Protein 3HA9 (pdb70)

Foldseek 3Di:
DVVVVVVVVCVVVVVVLFDWFQFLVGDIGGLVPFQAQKEKEWQAALPDPCVLVVQQLQQVVVVVDVRYAYAYEYAQAPLQCVVVVNCDPVHDHRDDSVSVVVSCVVRHDPRHTYTYDNNVVCVSQVADDNGWMWMAGSVRDTLDTGHPDDSVSVVVSVVVD

Nearest PDB structures (foldseek):
  3ha9-assembly1_A  TM=1.006E+00  e=1.163E-35  Aeropyrum pernix
  3ios-assembly1_A  TM=8.498E-01  e=2.979E-10  Mycobacterium tuberculosis
  1lu4-assembly1_A  TM=8.113E-01  e=2.117E-09  Mycobacterium tuberculosis
  3c73-assembly1_A  TM=8.270E-01  e=1.504E-08  unclassified
  4k9z-assembly1_A  TM=7.495E-01  e=2.464E-06  Phocaeicola vulgatus ATCC 8482

Solvent-accessible surface area: 8986 Å² total; per-residue (Å²): 121,78,110,150,60,61,32,98,53,96,97,109,120,104,179,140,70,51,26,61,1,66,18,29,116,57,108,103,17,37,22,144,65,4,72,6,81,7,0,0,0,0,0,0,0,19,87,3,112,48,0,61,126,2,0,62,0,0,35,127,2,26,154,130,59,220,72,12,22,4,0,0,0,0,8,5,16,56,109,0,2,156,82,86,43,43,82,125,141,73,101,47,104,54,8,65,71,137,86,0,98,126,12,6,83,86,98,16,35,133,86,13,44,41,0,32,4,76,11,69,12,16,140,80,29,111,22,197,33,41,2,11,0,2,0,4,26,86,93,59,81,89,56,48,48,11,57,67,3,55,46,49,83,1,43,73,21,10,76,96,85

B-factor: mean 16.95, std 7.34, range [3.5, 89.12]

Secondary structure (DSSP, 8-state):
-HHHHHHHHHHHHHHHH---EEBTTS-EE-GGG--SSEEEEEEE-TT-TTHHHHHHHHHHHHHH-TTEEEEEEE--SHHHHHHHT--STTSPPPPPHHHHHHHHHHHS-TTSEEEE--SHHHHHTT--SSSEEEEEETT--EEEEEES--HHHHHHHHHH-

Organism: Aeropyrum pernix (strain ATCC 700893 / DSM 11879 / JCM 9820 / NBRC 100138 / K1) (NCBI:txid272557)

Structure (mmCIF, N/CA/C/O backbone):
data_3HA9
#
_entry.id   3HA9
#
_cell.length_a   74.742
_cell.length_b   74.742
_cell.length_c   59.451
_cell.angle_alpha   90.000
_cell.angle_beta   90.000
_cell.angle_gamma   90.000
#
_symmetry.space_group_name_H-M   'P 43 21 2'
#
loop_
_entity.id
_entity.type
_entity.pdbx_description
1 polymer 'uncharacterized Thioredoxin-like protein'
2 water water
#
loop_
_atom_site.group_PDB
_atom_site.id
_atom_site.type_symbol
_atom_site.label_atom_id
_atom_site.label_alt_id
_atom_site.label_comp_id
_atom_site.label_asym_id
_atom_site.label_entity_id
_atom_site.label_seq_id
_atom_site.pdbx_PDB_ins_code
_atom_site.Cartn_x
_atom_site.Cartn_y
_atom_site.Cartn_z
_atom_site.occupancy
_atom_site.B_iso_or_equiv
_atom_site.auth_seq_id
_atom_site.auth_comp_id
_atom_site.auth_asym_id
_atom_site.auth_atom_id
_atom_site.pdbx_PDB_model_num
ATOM 1 N N . ASN A 1 2 ? 7.958 41.819 48.770 1.00 20.92 27 ASN A N 1
ATOM 2 C CA . ASN A 1 2 ? 7.067 41.108 47.816 1.00 20.25 27 ASN A CA 1
ATOM 3 C C . ASN A 1 2 ? 7.822 39.989 47.116 1.00 20.05 27 ASN A C 1
ATOM 4 O O . ASN A 1 2 ? 8.466 40.208 46.080 1.00 19.45 27 ASN A O 1
ATOM 9 N N . ALA A 1 3 ? 7.755 38.794 47.701 1.00 19.39 28 ALA A N 1
ATOM 10 C CA . ALA A 1 3 ? 8.414 37.614 47.135 1.00 18.67 28 ALA A CA 1
ATOM 11 C C . ALA A 1 3 ? 7.865 37.166 45.764 1.00 18.42 28 ALA A C 1
ATOM 12 O O . ALA A 1 3 ? 8.660 36.936 44.843 1.00 18.10 28 ALA A O 1
ATOM 14 N N . PRO A 1 4 ? 6.528 37.043 45.610 1.00 18.17 29 PRO A N 1
ATOM 15 C CA . PRO A 1 4 ? 6.025 36.657 44.294 1.00 17.69 29 PRO A CA 1
ATOM 16 C C . PRO A 1 4 ? 6.454 37.617 43.176 1.00 17.66 29 PRO A C 1
ATOM 17 O O . PRO A 1 4 ? 6.833 37.157 42.089 1.00 17.83 29 PRO A O 1
ATOM 21 N N . ARG A 1 5 ? 6.415 38.925 43.439 1.00 17.09 30 ARG A N 1
ATOM 22 C CA . ARG A 1 5 ? 6.847 39.906 42.437 1.00 16.39 30 ARG A CA 1
ATOM 23 C C . ARG A 1 5 ? 8.331 39.748 42.095 1.00 16.41 30 ARG A C 1
ATOM 24 O O . ARG A 1 5 ? 8.709 39.704 40.914 1.00 15.56 30 ARG A O 1
ATOM 32 N N . ALA A 1 6 ? 9.159 39.612 43.129 1.00 16.25 31 ALA A N 1
ATOM 33 C CA . ALA A 1 6 ? 10.602 39.470 42.940 1.00 16.18 31 ALA A CA 1
ATOM 34 C C . ALA A 1 6 ? 10.943 38.153 42.254 1.00 16.18 31 ALA A C 1
ATOM 35 O O . ALA A 1 6 ? 11.859 38.109 41.427 1.00 16.28 31 ALA A O 1
ATOM 37 N N . ALA A 1 7 ? 10.208 37.091 42.589 1.00 15.57 32 ALA A N 1
ATOM 38 C CA . ALA A 1 7 ? 10.386 35.790 41.942 1.00 15.52 32 ALA A CA 1
ATOM 39 C C . ALA A 1 7 ? 10.098 35.881 40.439 1.00 15.21 32 ALA A C 1
ATOM 40 O O . ALA A 1 7 ? 10.858 35.340 39.615 1.00 14.28 32 ALA A O 1
ATOM 42 N N . GLY A 1 8 ? 9.025 36.593 40.091 1.00 14.33 33 GLY A N 1
ATOM 43 C CA . GLY A 1 8 ? 8.626 36.741 38.689 1.00 14.66 33 GLY A CA 1
ATOM 44 C C . GLY A 1 8 ? 9.643 37.529 37.880 1.00 13.77 33 GLY A C 1
ATOM 45 O O . GLY A 1 8 ? 9.951 37.170 36.735 1.00 13.89 33 GLY A O 1
ATOM 46 N N . HIS A 1 9 ? 10.159 38.601 38.474 1.00 13.50 34 HIS A N 1
ATOM 47 C CA . HIS A 1 9 ? 11.170 39.434 37.811 1.00 13.07 34 HIS A CA 1
ATOM 48 C C . HIS A 1 9 ? 12.509 38.693 37.693 1.00 12.45 34 HIS A C 1
ATOM 49 O O . HIS A 1 9 ? 13.215 38.805 36.673 1.00 12.16 34 HIS A O 1
ATOM 56 N N . SER A 1 10 ? 12.849 37.919 38.732 1.00 11.51 35 SER A N 1
ATOM 57 C CA A SER A 1 10 ? 14.062 37.110 38.694 0.50 11.22 35 SER A CA 1
ATOM 58 C CA B SER A 1 10 ? 14.047 37.086 38.710 0.50 11.25 35 SER A CA 1
ATOM 59 C C . SER A 1 10 ? 13.999 36.103 37.549 1.00 10.73 35 SER A C 1
ATOM 60 O O . SER A 1 10 ? 14.992 35.907 36.842 1.00 11.28 35 SER A O 1
ATOM 65 N N . GLU A 1 11 ? 12.830 35.492 37.348 1.00 11.03 36 GLU A N 1
ATOM 66 C CA . GLU A 1 11 ? 12.619 34.549 36.248 1.00 10.93 36 GLU A CA 1
ATOM 67 C C . GLU A 1 11 ? 12.834 35.240 34.896 1.00 11.28 36 GLU A C 1
ATOM 68 O O . GLU A 1 11 ? 13.444 34.679 33.992 1.00 11.30 36 GLU A O 1
ATOM 74 N N . GLU A 1 12 ? 12.307 36.456 34.762 1.00 11.85 37 GLU A N 1
ATOM 75 C CA . GLU A 1 12 ? 12.518 37.255 33.546 1.00 12.05 37 GLU A CA 1
ATOM 76 C C . GLU A 1 12 ? 13.991 37.389 33.179 1.00 12.00 37 GLU A C 1
ATOM 77 O O . GLU A 1 12 ? 14.369 37.186 32.021 1.00 13.09 37 GLU A O 1
ATOM 83 N N . VAL A 1 13 ? 14.815 37.726 34.162 1.00 11.45 38 VAL A N 1
ATOM 84 C CA . VAL A 1 13 ? 16.238 37.923 33.960 1.00 11.42 38 VAL A CA 1
ATOM 85 C C . VAL A 1 13 ? 16.895 36.577 33.633 1.00 11.26 38 VAL A C 1
ATOM 86 O O . VAL A 1 13 ? 17.684 36.477 32.695 1.00 11.37 38 VAL A O 1
ATOM 90 N N . LEU A 1 14 ? 16.571 35.561 34.430 1.00 11.48 39 LEU A N 1
ATOM 91 C CA . LEU A 1 14 ? 17.185 34.239 34.266 1.00 10.67 39 LEU A CA 1
ATOM 92 C C . LEU A 1 14 ? 16.866 33.600 32.908 1.00 11.75 39 LEU A C 1
ATOM 93 O O . LEU A 1 14 ? 17.761 33.028 32.254 1.00 11.07 39 LEU A O 1
ATOM 98 N N . GLU A 1 15 ? 15.593 33.676 32.502 1.00 12.21 40 GLU A N 1
ATOM 99 C CA . GLU A 1 15 ? 15.139 33.122 31.207 1.00 13.36 40 GLU A CA 1
ATOM 100 C C . GLU A 1 15 ? 15.881 33.733 30.029 1.00 13.08 40 GLU A C 1
ATOM 101 O O . GLU A 1 15 ? 16.254 33.026 29.089 1.00 13.23 40 GLU A O 1
ATOM 107 N N . ARG A 1 16 ? 16.103 35.044 30.079 1.00 13.70 41 ARG A N 1
ATOM 108 C CA . ARG A 1 16 ? 16.834 35.746 29.019 1.00 14.56 41 ARG A CA 1
ATOM 109 C C . ARG A 1 16 ? 18.311 35.360 29.004 1.00 14.31 41 ARG A C 1
ATOM 110 O O . ARG A 1 16 ? 18.912 35.219 27.938 1.00 14.13 41 ARG A O 1
ATOM 118 N N . GLU A 1 17 ? 18.893 35.163 30.185 1.00 14.38 42 GLU A N 1
ATOM 119 C CA . GLU A 1 17 ? 20.296 34.749 30.251 1.00 14.38 42 GLU A C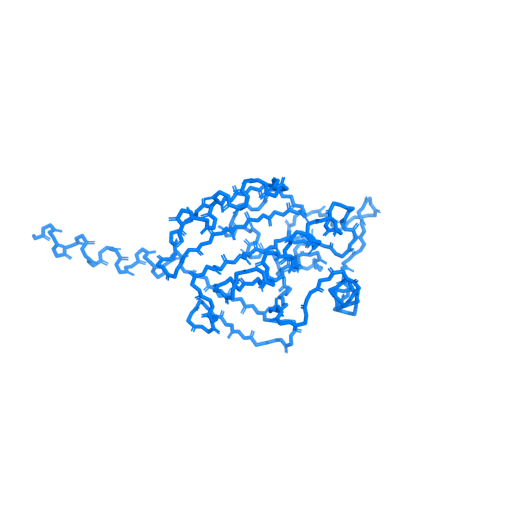A 1
ATOM 120 C C . GLU A 1 17 ? 20.453 33.328 29.702 1.00 13.51 42 GLU A C 1
ATOM 121 O O . GLU A 1 17 ? 21.454 33.013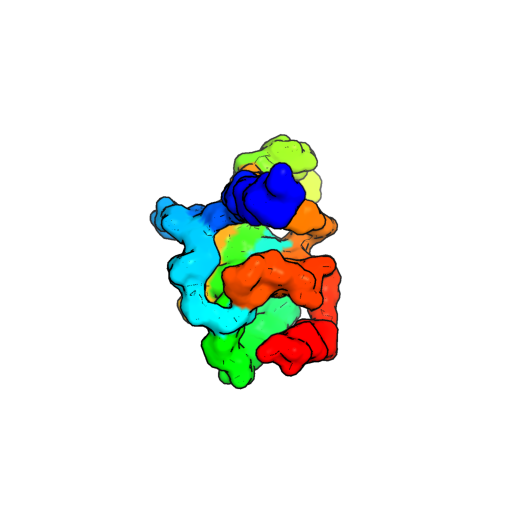 29.054 1.00 12.52 42 GLU A O 1
ATOM 127 N N . ALA A 1 18 ? 19.452 32.491 29.958 1.00 13.05 43 ALA A N 1
ATOM 128 C CA . ALA A 1 18 ? 19.465 31.055 29.601 1.00 13.76 43 ALA A CA 1
ATOM 129 C C . ALA A 1 18 ? 19.170 30.807 28.129 1.00 14.76 43 ALA A C 1
ATOM 130 O O . ALA A 1 18 ? 19.412 29.702 27.608 1.00 14.49 43 ALA A O 1
ATOM 132 N N . SER A 1 19 ? 18.647 31.841 27.466 1.00 15.27 44 SER A N 1
ATOM 133 C CA . SER A 1 19 ? 18.223 31.747 26.076 1.00 16.75 44 SER A CA 1
ATOM 134 C C . SER A 1 19 ? 19.420 31.651 25.129 1.00 16.73 44 SER A C 1
ATOM 135 O O . SER A 1 19 ? 20.550 32.007 25.480 1.00 16.50 44 SER A O 1
ATOM 138 N N . PHE A 1 20 ? 19.169 31.149 23.931 1.00 17.52 45 PHE A N 1
ATOM 139 C CA . PHE A 1 20 ? 20.228 31.005 22.949 1.00 18.56 45 PHE A CA 1
ATOM 140 C C . PHE A 1 20 ? 19.815 31.526 21.581 1.00 19.07 45 PHE A C 1
ATOM 141 O O . PHE A 1 20 ? 18.635 31.764 21.321 1.00 18.81 45 PHE A O 1
ATOM 149 N N . SER A 1 21 ? 20.807 31.712 20.717 1.00 20.18 46 SER A N 1
ATOM 150 C CA . SER A 1 21 ? 20.558 31.993 19.310 1.00 21.24 46 SER A CA 1
ATOM 151 C C . SER A 1 21 ? 21.469 31.111 18.452 1.00 21.27 46 SER A C 1
ATOM 152 O O . SER A 1 21 ? 22.484 30.593 18.932 1.00 21.15 46 SER A O 1
ATOM 155 N N . LEU A 1 22 ? 21.076 30.905 17.200 1.00 20.89 47 LEU A N 1
ATOM 156 C CA . LEU A 1 22 ? 21.791 30.016 16.300 1.00 21.10 47 LEU A CA 1
ATOM 157 C C . LEU A 1 22 ? 22.101 30.777 15.020 1.00 20.75 47 LEU A C 1
ATOM 158 O O . LEU A 1 22 ? 21.302 31.601 14.602 1.00 21.25 47 LEU A O 1
ATOM 163 N N . THR A 1 23 ? 23.255 30.500 14.414 1.00 20.41 48 THR A N 1
ATOM 164 C CA A THR A 1 23 ? 23.615 31.048 13.099 0.50 20.28 48 THR A CA 1
ATOM 165 C CA B THR A 1 23 ? 23.546 31.058 13.102 0.50 20.41 48 THR A CA 1
ATOM 166 C C . THR A 1 23 ? 23.468 29.949 12.054 1.00 20.13 48 THR A C 1
ATOM 167 O O . THR A 1 23 ? 24.194 28.946 12.114 1.00 20.14 48 THR A O 1
ATOM 174 N N . THR A 1 24 ? 22.547 30.110 11.107 1.00 20.26 49 THR A N 1
ATOM 175 C CA . THR A 1 24 ? 22.374 29.074 10.080 1.00 20.04 49 THR A CA 1
ATOM 176 C C . THR A 1 24 ? 23.566 29.034 9.124 1.00 21.03 49 THR A C 1
ATOM 177 O O . THR A 1 24 ? 24.370 29.970 9.087 1.00 20.64 49 THR A O 1
ATOM 181 N N . ILE A 1 25 ? 23.668 27.954 8.355 1.00 21.89 50 ILE A N 1
ATOM 182 C CA . ILE A 1 25 ? 24.804 27.720 7.447 1.00 22.96 50 ILE A CA 1
ATOM 183 C C . ILE A 1 25 ? 24.933 28.858 6.432 1.00 24.26 50 ILE A C 1
ATOM 184 O O . ILE A 1 25 ? 26.026 29.133 5.908 1.00 24.41 50 ILE A O 1
ATOM 189 N N . ASP A 1 26 ? 23.810 29.532 6.195 1.00 24.60 51 ASP A N 1
ATOM 190 C CA . ASP A 1 26 ? 23.742 30.655 5.274 1.00 25.62 51 ASP A CA 1
ATOM 191 C C . ASP A 1 26 ? 24.015 32.002 5.950 1.00 26.17 51 ASP A C 1
ATOM 192 O O . ASP A 1 26 ? 24.111 33.037 5.275 1.00 26.19 51 ASP A O 1
ATOM 197 N N . GLY A 1 27 ? 24.153 31.977 7.275 1.00 26.30 52 GLY A N 1
ATOM 198 C CA . GLY A 1 27 ? 24.531 33.159 8.049 1.00 27.30 52 GLY A CA 1
ATOM 199 C C . GLY A 1 27 ? 23.388 33.919 8.699 1.00 27.57 52 GLY A C 1
ATOM 200 O O . GLY A 1 27 ? 23.602 35.008 9.223 1.00 28.03 52 GLY A O 1
ATOM 201 N N . GLU A 1 28 ? 22.182 33.352 8.661 1.00 28.43 53 GLU A N 1
ATOM 202 C CA . GLU A 1 28 ? 21.001 33.937 9.307 1.00 28.65 53 GLU A CA 1
ATOM 203 C C . GLU A 1 28 ? 20.948 33.586 10.799 1.00 28.80 53 GLU A C 1
ATOM 204 O O . GLU A 1 28 ? 21.076 32.422 11.171 1.00 28.77 53 GLU A O 1
ATOM 210 N N . VAL A 1 29 ? 20.739 34.598 11.641 1.00 28.62 54 VAL A N 1
ATOM 211 C CA . VAL A 1 29 ? 20.631 34.401 13.093 1.00 28.43 54 VAL A CA 1
ATOM 212 C C . VAL A 1 29 ? 19.172 34.112 13.466 1.00 28.37 54 VAL A C 1
ATOM 213 O O . VAL A 1 29 ? 18.288 34.909 13.170 1.00 28.39 54 VAL A O 1
ATOM 217 N N . ILE A 1 30 ? 18.922 32.959 14.086 1.00 28.24 55 ILE A N 1
ATOM 218 C CA . ILE A 1 30 ? 17.570 32.587 14.521 1.00 27.87 55 ILE A CA 1
ATOM 219 C C . ILE A 1 30 ? 17.513 32.170 15.992 1.00 27.80 55 ILE A C 1
ATOM 220 O O . ILE A 1 30 ? 18.548 31.948 16.632 1.00 27.59 55 ILE A O 1
ATOM 225 N N . SER A 1 31 ? 16.294 32.065 16.514 1.00 27.69 56 SER A N 1
ATOM 226 C CA . SER A 1 31 ? 16.054 31.540 17.855 1.00 28.20 56 SER A CA 1
ATOM 227 C C . SER A 1 31 ? 14.870 30.580 17.805 1.00 28.46 56 SER A C 1
ATOM 228 O O . SER A 1 31 ? 14.377 30.265 16.721 1.00 28.80 56 SER A O 1
ATOM 231 N N . LEU A 1 32 ? 14.412 30.122 18.965 1.00 28.95 57 LEU A N 1
ATOM 232 C CA . LEU A 1 32 ? 13.291 29.178 19.033 1.00 29.94 57 LEU A CA 1
ATOM 233 C C . LEU A 1 32 ? 12.003 29.686 18.375 1.00 30.20 57 LEU A C 1
ATOM 234 O O . LEU A 1 32 ? 11.267 28.901 17.764 1.00 30.11 57 LEU A O 1
ATOM 239 N N . ASN A 1 33 ? 11.743 30.990 18.508 1.00 30.80 58 ASN A N 1
ATOM 240 C CA . ASN A 1 33 ? 10.590 31.652 17.875 1.00 31.26 58 ASN A CA 1
ATOM 241 C C . ASN A 1 33 ? 10.502 31.409 16.375 1.00 31.11 58 ASN A C 1
ATOM 242 O O . ASN A 1 33 ? 9.408 31.329 15.817 1.00 31.55 58 ASN A O 1
ATOM 247 N N . ASN A 1 34 ? 11.661 31.312 15.729 1.00 30.97 59 ASN A N 1
ATOM 248 C CA . ASN A 1 34 ? 11.734 31.104 14.289 1.00 30.69 59 ASN A CA 1
ATOM 249 C C . ASN A 1 34 ? 11.583 29.636 13.877 1.00 30.35 59 ASN A C 1
ATOM 250 O O . ASN A 1 34 ? 11.516 29.328 12.680 1.00 30.96 59 ASN A O 1
ATOM 252 N N . VAL A 1 35 ? 11.515 28.736 14.859 1.00 29.37 60 VAL A N 1
ATOM 253 C CA . VAL A 1 35 ? 11.436 27.295 14.579 1.00 28.22 60 VAL A CA 1
ATOM 254 C C . VAL A 1 35 ? 9.983 26.820 14.639 1.00 27.61 60 VAL A C 1
ATOM 255 O O . VAL A 1 35 ? 9.255 27.160 15.569 1.00 27.02 60 VAL A O 1
ATOM 259 N N . GLY A 1 36 ? 9.579 26.029 13.649 1.00 26.67 61 GLY A N 1
ATOM 260 C CA . GLY A 1 36 ? 8.178 25.647 13.477 1.00 26.55 61 GLY A CA 1
ATOM 261 C C . GLY A 1 36 ? 7.550 24.626 14.411 1.00 26.22 61 GLY A C 1
ATOM 262 O O . GLY A 1 36 ? 6.387 24.767 14.766 1.00 26.19 61 GLY A O 1
ATOM 263 N N . GLY A 1 37 ? 8.292 23.598 14.818 1.00 25.74 62 GLY A N 1
ATOM 264 C CA . GLY A 1 37 ? 7.666 22.453 15.507 1.00 25.30 62 GLY A CA 1
ATOM 265 C C . GLY A 1 37 ? 7.084 22.679 16.903 1.00 24.58 62 GLY A C 1
ATOM 266 O O . GLY A 1 37 ? 7.114 23.788 17.427 1.00 26.04 62 GLY A O 1
ATOM 267 N N . ASP A 1 38 ? 6.538 21.626 17.509 1.00 23.14 63 ASP A N 1
ATOM 268 C CA . ASP A 1 38 ? 6.264 21.635 18.950 1.00 21.86 63 ASP A CA 1
ATOM 269 C C . ASP A 1 38 ? 7.485 21.127 19.723 1.00 20.17 63 ASP A C 1
ATOM 270 O O . ASP A 1 38 ? 7.679 21.449 20.894 1.00 19.55 63 ASP A O 1
ATOM 275 N N . VAL A 1 39 ? 8.286 20.310 19.054 1.00 18.36 64 VAL A N 1
ATOM 276 C CA . VAL A 1 39 ? 9.434 19.660 19.669 1.00 16.98 64 VAL A CA 1
ATOM 277 C C . VAL A 1 39 ? 10.650 20.011 18.826 1.00 16.01 64 VAL A C 1
ATOM 278 O O . VAL A 1 39 ? 10.655 19.781 17.621 1.00 15.60 64 VAL A O 1
ATOM 282 N N . VAL A 1 40 ? 11.675 20.565 19.476 1.00 14.60 65 VAL A N 1
ATOM 283 C CA . VAL A 1 40 ? 12.870 21.007 18.779 1.00 14.11 65 VAL A CA 1
ATOM 284 C C . VAL A 1 40 ? 13.993 20.059 19.153 1.00 13.53 65 VAL A C 1
ATOM 285 O O . VAL A 1 40 ? 14.248 19.830 20.333 1.00 13.62 65 VAL A O 1
ATOM 289 N N . ILE A 1 41 ? 14.635 19.462 18.149 1.00 13.12 66 ILE A N 1
ATOM 290 C CA . ILE A 1 41 ? 15.791 18.613 18.400 1.00 12.52 66 ILE A CA 1
ATOM 291 C C . ILE A 1 41 ? 17.073 19.294 17.914 1.00 12.16 66 ILE A C 1
ATOM 292 O O . ILE A 1 41 ? 17.223 19.539 16.717 1.00 12.70 66 ILE A O 1
ATOM 297 N N . LEU A 1 42 ? 17.980 19.609 18.848 1.00 11.53 67 LEU A N 1
ATOM 298 C CA . LEU A 1 42 ? 19.298 20.122 18.493 1.00 11.67 67 LEU A CA 1
ATOM 299 C C . LEU A 1 42 ? 20.224 18.925 18.351 1.00 11.56 67 LEU A C 1
ATOM 300 O O . LEU A 1 42 ? 20.407 18.166 19.297 1.00 12.50 67 LEU A O 1
ATOM 305 N N . TRP A 1 43 ? 20.767 18.724 17.156 1.00 10.75 68 TRP A N 1
ATOM 306 C CA . TRP A 1 43 ? 21.633 17.583 16.931 1.00 9.62 68 TRP A CA 1
ATOM 307 C C . TRP A 1 43 ? 23.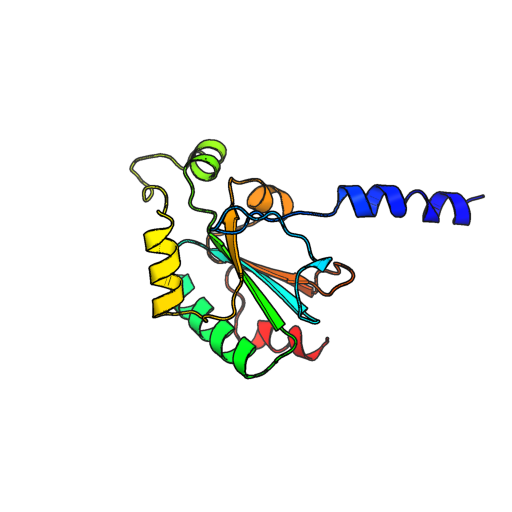047 18.096 16.669 1.00 10.24 68 TRP A C 1
ATOM 308 O O . TRP A 1 43 ? 23.307 18.661 15.603 1.00 9.94 68 TRP A O 1
ATOM 319 N N . PHE A 1 44 ? 23.938 17.895 17.650 1.00 9.74 69 PHE A N 1
ATOM 320 C CA . PHE A 1 44 ? 25.336 18.348 17.539 1.00 9.54 69 PHE A CA 1
ATOM 321 C C . PHE A 1 44 ? 26.123 17.240 16.884 1.00 9.10 69 PHE A C 1
ATOM 322 O O . PHE A 1 44 ? 26.138 16.119 17.386 1.00 11.02 69 PHE A O 1
ATOM 330 N N . MET A 1 45 ? 26.746 17.554 15.748 1.00 8.29 70 MET A N 1
ATOM 331 C CA . MET A 1 45 ? 27.334 16.505 14.904 1.00 8.37 70 MET A CA 1
ATOM 332 C C . MET A 1 45 ? 28.538 17.008 14.113 1.00 8.82 70 MET A C 1
ATOM 333 O O . MET A 1 45 ? 28.940 18.165 14.251 1.00 7.52 70 MET A O 1
ATOM 338 N N . ALA A 1 46 ? 29.121 16.114 13.320 1.00 9.11 71 ALA A N 1
ATOM 339 C CA . ALA A 1 46 ? 30.223 16.439 12.404 1.00 10.03 71 ALA A CA 1
ATOM 340 C C . ALA A 1 46 ? 30.061 15.533 11.209 1.00 10.43 71 ALA A C 1
ATOM 341 O O . ALA A 1 46 ? 29.563 14.401 11.347 1.00 11.18 71 ALA A O 1
ATOM 343 N N . ALA A 1 47 ? 30.467 16.015 10.038 1.00 9.88 72 ALA A N 1
ATOM 344 C CA . ALA A 1 47 ? 30.206 15.280 8.802 1.00 10.71 72 ALA A CA 1
ATOM 345 C C . ALA A 1 47 ? 30.969 13.960 8.727 1.00 10.74 72 ALA A C 1
ATOM 346 O O . ALA A 1 47 ? 30.527 13.023 8.067 1.00 11.35 72 ALA A O 1
ATOM 348 N N . TRP A 1 48 ? 32.098 13.879 9.425 1.00 10.96 73 TRP A N 1
ATOM 349 C CA . TRP A 1 48 ? 32.907 12.648 9.463 1.00 11.02 73 TRP A CA 1
ATOM 350 C C . TRP A 1 48 ? 32.572 11.677 10.610 1.00 11.97 73 TRP A C 1
ATOM 351 O O . TRP A 1 48 ? 33.136 10.589 10.706 1.00 12.07 73 TRP A O 1
ATOM 362 N N . CYS A 1 49 ? 31.647 12.060 11.478 1.00 12.19 74 CYS A N 1
ATOM 363 C CA . CYS A 1 49 ? 31.309 11.269 12.662 1.00 12.73 74 CYS A CA 1
ATOM 364 C C . CYS A 1 49 ? 30.734 9.906 12.234 1.00 12.66 74 CYS A C 1
ATOM 365 O O . CYS A 1 49 ? 29.765 9.867 11.489 1.00 12.16 74 CYS A O 1
ATOM 368 N N . PRO A 1 50 ? 31.385 8.787 12.638 1.00 12.35 75 PRO A N 1
ATOM 369 C CA . PRO A 1 50 ? 30.912 7.479 12.207 1.00 13.04 75 PRO A CA 1
ATOM 370 C C . PRO A 1 50 ? 29.463 7.182 12.583 1.00 13.35 75 PRO A C 1
ATOM 371 O O . PRO A 1 50 ? 28.699 6.696 11.731 1.00 14.21 75 PRO A O 1
ATOM 375 N N . SER A 1 51 ? 29.093 7.478 13.830 1.00 12.72 76 SER A N 1
ATOM 376 C CA . SER A 1 51 ? 27.762 7.163 14.362 1.00 12.49 76 SER A CA 1
ATOM 377 C C . SER A 1 51 ? 26.653 8.049 13.782 1.00 11.87 76 SER A C 1
ATOM 378 O O . SER A 1 51 ? 25.470 7.707 13.822 1.00 11.62 76 SER A O 1
ATOM 381 N N . CYS A 1 52 ? 27.045 9.175 13.224 1.00 11.53 77 CYS A N 1
ATOM 382 C CA . CYS A 1 52 ? 26.067 10.175 12.815 1.00 11.55 77 CYS A CA 1
ATOM 383 C C . CYS A 1 52 ? 25.227 9.736 11.625 1.00 11.23 77 CYS A C 1
ATOM 384 O O . CYS A 1 52 ? 24.111 10.213 11.453 1.00 11.43 77 CYS A O 1
ATOM 387 N N . VAL A 1 53 ? 25.762 8.834 10.801 1.00 11.58 78 VAL A N 1
ATOM 388 C CA . VAL A 1 53 ? 24.982 8.279 9.695 1.00 11.49 78 VAL A CA 1
ATOM 389 C C . VAL A 1 53 ? 23.746 7.542 10.230 1.00 12.12 78 VAL A C 1
ATOM 390 O O . VAL A 1 53 ? 22.623 7.718 9.703 1.00 11.72 78 VAL A O 1
ATOM 394 N N . TYR A 1 54 ? 23.951 6.708 11.252 1.00 12.55 79 TYR A N 1
ATOM 395 C CA . TYR A 1 54 ? 22.823 6.020 11.882 1.00 13.66 79 TYR A CA 1
ATOM 396 C C . TYR A 1 54 ? 21.881 7.028 12.566 1.00 13.30 79 TYR A C 1
ATOM 397 O O . TYR A 1 54 ? 20.653 6.912 12.459 1.00 13.53 79 TYR A O 1
ATOM 406 N N . MET A 1 55 ? 22.438 8.005 13.289 1.00 13.11 80 MET A N 1
ATOM 407 C CA . MET A 1 55 ? 21.562 9.025 13.901 1.00 13.36 80 MET A CA 1
ATOM 408 C C . MET A 1 55 ? 20.723 9.753 12.848 1.00 12.92 80 MET A C 1
ATOM 409 O O . MET A 1 55 ? 19.550 10.045 13.072 1.00 13.65 80 MET A O 1
ATOM 414 N N . ALA A 1 56 ? 21.316 10.045 11.691 1.00 13.05 81 ALA A N 1
ATOM 415 C CA . ALA A 1 56 ? 20.572 10.740 10.641 1.00 12.34 81 ALA A CA 1
ATOM 416 C C . ALA A 1 56 ? 19.391 9.876 10.184 1.00 13.01 81 ALA A C 1
ATOM 417 O O . ALA A 1 56 ? 18.284 10.373 9.982 1.00 12.58 81 ALA A O 1
ATOM 419 N N . ASP A 1 57 ? 19.641 8.577 10.083 1.00 13.34 82 ASP A N 1
ATOM 420 C CA . ASP A 1 57 ? 18.592 7.602 9.740 1.00 14.61 82 ASP A CA 1
ATOM 421 C C . ASP A 1 57 ? 17.400 7.702 10.707 1.00 15.08 82 ASP A C 1
ATOM 422 O O . ASP A 1 57 ? 16.248 7.803 10.272 1.00 15.11 82 ASP A O 1
ATOM 427 N N . LEU A 1 58 ? 17.692 7.751 12.007 1.00 15.46 83 LEU A N 1
ATOM 428 C CA . LEU A 1 58 ? 16.648 7.861 13.030 1.00 15.65 83 LEU A CA 1
ATOM 429 C C . LEU A 1 58 ? 15.855 9.151 12.958 1.00 15.89 83 LEU A C 1
ATOM 430 O O . LEU A 1 58 ? 14.630 9.128 13.026 1.00 15.90 83 LEU A O 1
ATOM 435 N N . LEU A 1 59 ? 16.558 10.272 12.840 1.00 15.61 84 LEU A N 1
ATOM 436 C CA . LEU A 1 59 ? 15.903 11.562 12.745 1.00 15.73 84 LEU A CA 1
ATOM 437 C C . LEU A 1 59 ? 15.024 11.713 11.482 1.00 15.84 84 LEU A C 1
ATOM 438 O O . LEU A 1 59 ? 13.991 12.380 11.511 1.00 15.83 84 LEU A O 1
ATOM 443 N N . ASP A 1 60 ? 15.433 11.077 10.386 1.00 16.53 85 ASP A N 1
ATOM 444 C CA . ASP A 1 60 ? 14.632 11.074 9.149 1.00 16.25 85 ASP A CA 1
ATOM 445 C C . ASP A 1 60 ? 13.278 10.432 9.389 1.00 16.62 85 ASP A C 1
ATOM 446 O O . ASP A 1 60 ? 12.226 10.962 8.992 1.00 16.51 85 ASP A O 1
ATOM 451 N N . ARG A 1 61 ? 13.314 9.282 10.041 1.00 16.07 86 ARG A N 1
ATOM 452 C CA . ARG A 1 61 ? 12.096 8.536 10.296 1.00 16.96 86 ARG A CA 1
ATOM 453 C C . ARG A 1 61 ? 11.218 9.275 11.280 1.00 17.10 86 ARG A C 1
ATOM 454 O O . ARG A 1 61 ? 10.007 9.344 11.084 1.00 17.53 86 ARG A O 1
ATOM 462 N N . LEU A 1 62 ? 11.823 9.863 12.316 1.00 17.05 87 LEU A N 1
ATOM 463 C CA . LEU A 1 62 ? 11.036 10.587 13.314 1.00 16.99 87 LEU A CA 1
ATOM 464 C C . LEU A 1 62 ? 10.413 11.846 12.712 1.00 17.49 87 LEU A C 1
ATOM 465 O O . LEU A 1 62 ? 9.272 12.189 13.029 1.00 17.53 87 LEU A O 1
ATOM 470 N N . THR A 1 63 ? 11.158 12.507 11.823 1.00 17.19 88 THR A N 1
ATOM 471 C CA . THR A 1 63 ? 10.658 13.667 11.081 1.00 18.47 88 THR A CA 1
ATOM 472 C C . THR A 1 63 ? 9.427 13.305 10.251 1.00 18.75 88 THR A C 1
ATOM 473 O O . THR A 1 63 ? 8.424 14.037 10.256 1.00 18.90 88 THR A O 1
ATOM 477 N N . GLU A 1 64 ? 9.511 12.181 9.544 1.00 19.50 89 GLU A N 1
ATOM 478 C CA . GLU A 1 64 ? 8.407 11.718 8.694 1.00 20.54 89 GLU A CA 1
ATOM 479 C C . GLU A 1 64 ? 7.197 11.304 9.533 1.00 20.85 89 GLU A C 1
ATOM 480 O O . GLU A 1 64 ? 6.051 11.586 9.156 1.00 21.05 89 GLU A O 1
ATOM 486 N N . LYS A 1 65 ? 7.459 10.662 10.672 1.00 20.93 90 LYS A N 1
ATOM 487 C CA . LYS A 1 65 ? 6.403 10.181 11.580 1.00 21.07 90 LYS A CA 1
ATOM 488 C C . LYS A 1 65 ? 5.709 11.307 12.359 1.00 21.17 90 LYS A C 1
ATOM 489 O O . LYS A 1 65 ? 4.473 11.309 12.488 1.00 21.03 90 LYS A O 1
ATOM 495 N N . TYR A 1 66 ? 6.498 12.253 12.874 1.00 20.44 91 TYR A N 1
ATOM 496 C CA . TYR A 1 66 ? 5.973 13.353 13.690 1.00 20.38 91 TYR A CA 1
ATOM 497 C C . TYR A 1 66 ? 6.213 14.717 13.057 1.00 20.47 91 TYR A C 1
ATOM 498 O O . TYR A 1 66 ? 7.326 15.255 13.126 1.00 20.27 91 TYR A O 1
ATOM 507 N N . ARG A 1 67 ? 5.159 15.282 12.468 1.00 20.21 92 ARG A N 1
ATOM 508 C CA . ARG A 1 67 ? 5.248 16.588 11.806 1.00 20.33 92 ARG A CA 1
ATOM 509 C C . ARG A 1 67 ? 5.568 17.728 12.764 1.00 19.78 92 ARG A C 1
ATOM 510 O O . ARG A 1 67 ? 5.969 18.813 12.332 1.00 19.95 92 ARG A O 1
ATOM 518 N N . GLU A 1 68 ? 5.374 17.492 14.059 1.00 19.58 93 GLU A N 1
ATOM 519 C CA . GLU A 1 68 ? 5.628 18.536 15.042 1.00 19.76 93 GLU A CA 1
ATOM 520 C C . GLU A 1 68 ? 7.085 18.614 15.499 1.00 18.81 93 GLU A C 1
ATOM 521 O O . GLU A 1 68 ? 7.440 19.484 16.274 1.00 19.47 93 GLU A O 1
ATOM 527 N N . ILE A 1 69 ? 7.924 17.711 15.010 1.00 17.81 94 ILE A N 1
ATOM 528 C CA . ILE A 1 69 ? 9.365 17.779 15.295 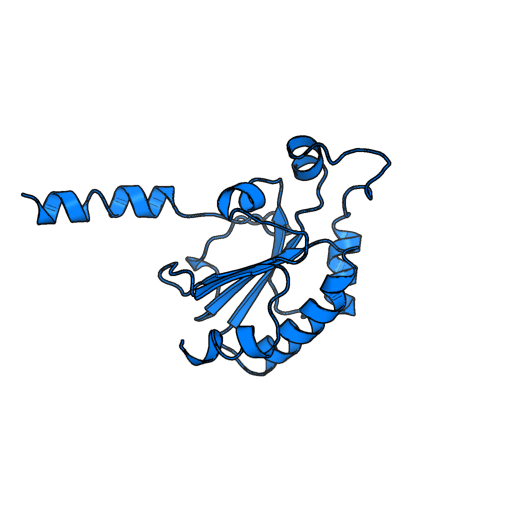1.00 16.88 94 ILE A CA 1
ATOM 529 C C . ILE A 1 69 ? 10.103 18.675 14.295 1.00 16.46 94 ILE A C 1
ATOM 530 O O . ILE A 1 69 ? 9.903 18.561 13.071 1.00 15.74 94 ILE A O 1
ATOM 535 N N . SER A 1 70 ? 10.967 19.549 14.814 1.00 14.78 95 SER A N 1
ATOM 536 C CA . SER A 1 70 ? 11.907 20.284 13.965 1.00 14.46 95 SER A CA 1
ATOM 537 C C . SER A 1 70 ? 13.314 19.903 14.357 1.00 13.71 95 SER A C 1
ATOM 538 O O . SER A 1 70 ? 13.700 20.113 15.501 1.00 14.72 95 SER A O 1
ATOM 541 N N . VAL A 1 71 ? 14.065 19.334 13.419 1.00 12.75 96 VAL A N 1
ATOM 542 C CA . VAL A 1 71 ? 15.479 19.010 13.643 1.00 12.23 96 VAL A CA 1
ATOM 543 C C . VAL A 1 71 ? 16.372 20.180 13.230 1.00 11.89 96 VAL A C 1
ATOM 544 O O . VAL A 1 71 ? 16.237 20.745 12.116 1.00 11.83 96 VAL A O 1
ATOM 548 N N . ILE A 1 72 ? 17.276 20.556 14.127 1.00 10.96 97 ILE A N 1
ATOM 549 C CA . ILE A 1 72 ? 18.307 21.534 13.803 1.00 10.82 97 ILE A CA 1
ATOM 550 C C . ILE A 1 72 ? 19.657 20.798 13.819 1.00 10.88 97 ILE A C 1
ATOM 551 O O . ILE A 1 72 ? 20.094 20.347 14.882 1.00 10.68 97 ILE A O 1
ATOM 556 N N . ALA A 1 73 ? 20.270 20.638 12.639 1.00 10.68 98 ALA A N 1
ATOM 557 C CA . ALA A 1 73 ? 21.573 19.972 12.518 1.00 10.42 98 ALA A CA 1
ATOM 558 C C . ALA A 1 73 ? 22.647 20.994 12.789 1.00 10.11 98 ALA A C 1
ATOM 559 O O . ALA A 1 73 ? 22.731 21.997 12.086 1.00 10.24 98 ALA A O 1
ATOM 561 N N . ILE A 1 74 ? 23.457 20.749 13.823 1.00 9.48 99 ILE A N 1
ATOM 562 C CA . ILE A 1 74 ? 24.451 21.731 14.270 1.00 9.23 99 ILE A CA 1
ATOM 563 C C . ILE A 1 74 ? 25.815 21.102 14.071 1.00 9.60 99 ILE A C 1
ATOM 564 O O . ILE A 1 74 ? 26.205 20.238 14.851 1.00 9.63 99 ILE A O 1
ATOM 569 N N . ASP A 1 75 ? 26.532 21.535 13.034 1.00 9.57 100 ASP A N 1
ATOM 570 C CA . ASP A 1 75 ? 27.867 20.998 12.787 1.00 9.45 100 ASP A CA 1
ATOM 571 C C . ASP A 1 75 ? 28.807 21.919 13.527 1.00 9.70 100 ASP A C 1
ATOM 572 O O . ASP A 1 75 ? 28.935 23.096 13.165 1.00 10.25 100 ASP A O 1
ATOM 577 N N . PHE A 1 76 ? 29.450 21.392 14.573 1.00 9.60 101 PHE A N 1
ATOM 578 C CA . PHE A 1 76 ? 30.349 22.209 15.375 1.00 9.81 101 PHE A CA 1
ATOM 579 C C . PHE A 1 76 ? 31.806 21.942 15.046 1.00 10.75 101 PHE A C 1
ATOM 580 O O . PHE A 1 76 ? 32.708 22.439 15.741 1.00 11.07 101 PHE A O 1
ATOM 588 N N . TRP A 1 77 ? 32.053 21.169 13.980 1.00 10.21 102 TRP A N 1
ATOM 589 C CA . TRP A 1 77 ? 33.425 20.816 13.634 1.00 10.19 102 TRP A CA 1
ATOM 590 C C . TRP A 1 77 ? 34.024 21.930 12.757 1.00 10.11 102 TRP A C 1
ATOM 591 O O . TRP A 1 77 ? 34.278 21.758 11.566 1.00 10.37 102 TRP A O 1
ATOM 602 N N . THR A 1 78 ? 34.217 23.091 13.383 1.00 10.19 103 THR A N 1
ATOM 603 C CA . THR A 1 78 ? 34.651 24.298 12.700 1.00 10.72 103 THR A CA 1
ATOM 604 C C . THR A 1 78 ? 35.988 24.773 13.254 1.00 11.50 103 THR A C 1
ATOM 605 O O . THR A 1 78 ? 36.361 24.416 14.376 1.00 11.08 103 THR A O 1
ATOM 609 N N . ALA A 1 79 ? 36.695 25.598 12.477 1.00 11.94 104 ALA A N 1
ATOM 610 C CA . ALA A 1 79 ? 38.010 26.080 12.911 1.00 11.77 104 ALA A CA 1
ATOM 611 C C . ALA A 1 79 ? 37.938 26.746 14.283 1.00 12.56 104 ALA A C 1
ATOM 612 O O . ALA A 1 79 ? 38.814 26.534 15.129 1.00 12.52 104 ALA A O 1
ATOM 614 N N . GLU A 1 80 ? 36.897 27.546 14.500 1.00 12.04 105 GLU A N 1
ATOM 615 C CA . GLU A 1 80 ? 36.770 28.303 15.742 1.00 12.61 105 GLU A CA 1
ATOM 616 C C . GLU A 1 80 ? 36.552 27.367 16.932 1.00 12.48 105 GLU A C 1
ATOM 617 O O . GLU A 1 80 ? 37.156 27.544 18.004 1.00 12.47 105 GLU A O 1
ATOM 623 N N . ALA A 1 81 ? 35.664 26.393 16.760 1.00 11.81 106 ALA A N 1
ATOM 624 C CA . ALA A 1 81 ? 35.370 25.445 17.830 1.00 12.29 106 ALA A CA 1
ATOM 625 C C . ALA A 1 81 ? 36.592 24.582 18.146 1.00 12.99 106 ALA A C 1
ATOM 626 O O . ALA A 1 81 ? 36.896 24.350 19.322 1.00 13.10 106 ALA A O 1
ATOM 628 N N . LEU A 1 82 ? 37.287 24.120 17.102 1.00 13.09 107 LEU A N 1
ATOM 629 C CA . LEU A 1 82 ? 38.439 23.225 17.271 1.00 13.89 107 LEU A CA 1
ATOM 630 C C . LEU A 1 82 ? 39.567 23.934 18.009 1.00 14.43 107 LEU A C 1
ATOM 631 O O . LEU A 1 82 ? 40.215 23.348 18.874 1.00 14.38 107 LEU A O 1
ATOM 636 N N . LYS A 1 83 ? 39.787 25.196 17.660 1.00 14.67 108 LYS A N 1
ATOM 637 C CA . LYS A 1 83 ? 40.789 26.022 18.352 1.00 14.91 108 LYS A CA 1
ATOM 638 C C . LYS A 1 83 ? 40.466 26.173 19.840 1.00 14.57 108 LYS A C 1
ATOM 639 O O . LYS A 1 83 ? 41.356 25.991 20.688 1.00 14.75 108 LYS A O 1
ATOM 645 N N . ALA A 1 84 ? 39.205 26.499 20.152 1.00 14.56 109 ALA A N 1
ATOM 646 C CA . ALA A 1 84 ? 38.753 26.646 21.544 1.00 14.28 109 ALA A CA 1
ATOM 647 C C . ALA A 1 84 ? 38.956 25.360 22.334 1.00 14.28 109 ALA A C 1
ATOM 648 O O . ALA A 1 84 ? 39.305 25.400 23.517 1.00 14.31 109 ALA A O 1
ATOM 650 N N . LEU A 1 85 ? 38.729 24.226 21.674 1.00 13.73 110 LEU A N 1
ATOM 651 C CA . LEU A 1 85 ? 38.760 22.926 22.340 1.00 13.58 110 LEU A CA 1
ATOM 652 C C . LEU A 1 85 ? 40.137 22.256 22.298 1.00 13.70 110 LEU A C 1
ATOM 653 O O . LEU A 1 85 ? 40.315 21.192 22.902 1.00 13.83 110 LEU A O 1
ATOM 658 N N . GLY A 1 86 ? 41.092 22.870 21.592 1.00 12.91 111 GLY A N 1
ATOM 659 C CA . GLY A 1 86 ? 42.437 22.283 21.402 1.00 13.59 111 GLY A CA 1
ATOM 660 C C . GLY A 1 86 ? 42.482 21.089 20.454 1.00 13.92 111 GLY A C 1
ATOM 661 O O . GLY A 1 86 ? 43.433 20.306 20.461 1.00 14.26 111 GLY A O 1
ATOM 662 N N . LEU A 1 87 ? 41.466 20.958 19.608 1.00 13.79 112 LEU A N 1
ATOM 663 C CA . LEU A 1 87 ? 41.368 19.834 18.679 1.00 13.11 112 LEU A CA 1
ATOM 664 C C . LEU A 1 87 ? 41.892 20.177 17.273 1.00 13.12 112 LEU A C 1
ATOM 665 O O . LEU A 1 87 ? 41.750 19.375 16.329 1.00 12.61 112 LEU A O 1
ATOM 670 N N . ASN A 1 88 ? 42.499 21.356 17.146 1.00 12.89 113 ASN A N 1
ATOM 671 C CA . ASN A 1 88 ? 43.063 21.815 15.882 1.00 13.48 113 ASN A CA 1
ATOM 672 C C . ASN A 1 88 ? 44.470 21.244 15.672 1.00 12.99 113 ASN A C 1
ATOM 673 O O . ASN A 1 88 ? 45.453 21.973 15.517 1.00 13.60 113 ASN A O 1
ATOM 678 N N . LYS A 1 89 ? 44.545 19.918 15.674 1.00 12.84 114 LYS A N 1
ATOM 679 C CA . LYS A 1 89 ? 45.823 19.212 15.654 1.00 13.22 114 LYS A CA 1
ATOM 680 C C . LYS A 1 89 ? 45.786 18.117 14.616 1.00 12.82 114 LYS A C 1
ATOM 681 O O . LYS A 1 89 ? 44.710 17.653 14.245 1.00 12.62 114 LYS A O 1
ATOM 687 N N . PRO A 1 90 ? 46.956 17.670 14.145 1.00 11.95 115 PRO A N 1
ATOM 688 C CA . PRO A 1 90 ? 46.926 16.634 13.107 1.00 11.90 115 PRO A CA 1
ATOM 689 C C . PRO A 1 90 ? 46.215 15.317 13.452 1.00 11.71 115 PRO A C 1
ATOM 690 O O . PRO A 1 90 ? 45.808 14.599 12.540 1.00 12.34 115 PRO A O 1
ATOM 694 N N . GLY A 1 91 ? 46.083 14.994 14.737 1.00 12.15 116 GLY A N 1
ATOM 695 C CA . GLY A 1 91 ? 45.417 13.772 15.185 1.00 12.36 116 GLY A CA 1
ATOM 696 C C . GLY A 1 91 ? 43.903 13.777 15.007 1.00 12.54 116 GLY A C 1
ATOM 697 O O . GLY A 1 91 ? 43.230 12.757 15.222 1.00 13.41 116 GLY A O 1
ATOM 698 N N . TYR A 1 92 ? 43.371 14.939 14.641 1.00 12.55 117 TYR A N 1
ATOM 699 C CA . TYR A 1 92 ? 41.942 15.098 14.407 1.00 12.87 117 TYR A CA 1
ATOM 700 C C . TYR A 1 92 ? 41.693 15.588 12.992 1.00 12.97 117 TYR A C 1
ATOM 701 O O . TYR A 1 92 ? 42.516 16.289 12.423 1.00 12.83 117 TYR A O 1
ATOM 710 N N . PRO A 1 93 ? 40.525 15.259 12.434 1.00 13.66 118 PRO A N 1
ATOM 711 C CA . PRO A 1 93 ? 40.184 15.774 11.103 1.00 13.71 118 PRO A CA 1
ATOM 712 C C . PRO A 1 93 ? 40.172 17.305 11.042 1.00 13.82 118 PRO A C 1
ATOM 713 O O . PRO A 1 93 ? 39.901 17.971 12.057 1.00 13.49 118 PRO A O 1
ATOM 717 N N . PRO A 1 94 ? 40.464 17.877 9.864 1.00 14.08 119 PRO A N 1
ATOM 718 C CA . PRO A 1 94 ? 40.389 19.324 9.733 1.00 14.01 119 PRO A CA 1
ATOM 719 C C . PRO A 1 94 ? 38.933 19.741 9.876 1.00 13.59 119 PRO A C 1
ATOM 720 O O . PRO A 1 94 ? 38.052 18.865 9.916 1.00 13.19 119 PRO A O 1
ATOM 724 N N . PRO A 1 95 ? 38.678 21.052 9.961 1.00 13.12 120 PRO A N 1
ATOM 725 C CA . PRO A 1 95 ? 37.297 21.518 10.006 1.00 12.30 120 PRO A CA 1
ATOM 726 C C . PRO A 1 95 ? 36.476 21.047 8.815 1.00 11.72 120 PRO A C 1
ATOM 727 O O . PRO A 1 95 ? 36.983 20.928 7.691 1.00 11.49 120 PRO A O 1
ATOM 731 N N . ASP A 1 96 ? 35.204 20.778 9.068 1.00 11.43 121 ASP A N 1
ATOM 732 C CA . ASP A 1 96 ? 34.248 20.513 8.005 1.00 11.64 121 ASP A CA 1
ATOM 733 C C . ASP A 1 96 ? 34.022 21.791 7.208 1.00 12.06 121 ASP A C 1
ATOM 734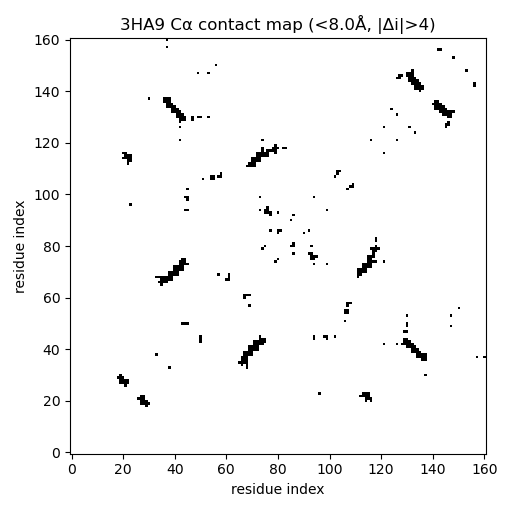 O O . ASP A 1 96 ? 33.836 22.867 7.776 1.00 12.72 121 ASP A O 1
ATOM 739 N N . THR A 1 97 ? 33.994 21.660 5.892 1.00 12.75 122 THR A N 1
ATOM 740 C CA . THR A 1 97 ? 33.582 22.773 5.042 1.00 12.44 122 THR A CA 1
ATOM 741 C C . THR A 1 97 ? 32.053 22.767 4.988 1.00 12.56 122 THR A C 1
ATOM 742 O O . THR A 1 97 ? 31.431 21.719 5.202 1.00 11.46 122 THR A O 1
ATOM 746 N N . PRO A 1 98 ? 31.432 23.928 4.715 1.00 12.31 123 PRO A N 1
ATOM 747 C CA . PRO A 1 98 ? 29.982 23.943 4.498 1.00 12.55 123 PRO A CA 1
ATOM 748 C C . PRO A 1 98 ? 29.562 22.927 3.429 1.00 12.45 123 PRO A C 1
ATOM 749 O O . PRO A 1 98 ? 28.509 22.304 3.564 1.00 12.24 123 PRO A O 1
ATOM 753 N N . GLU A 1 99 ? 30.378 22.753 2.387 1.00 13.49 124 GLU A N 1
ATOM 754 C CA . GLU A 1 99 ? 30.083 21.765 1.336 1.00 13.62 124 GLU A CA 1
ATOM 755 C C . GLU A 1 99 ? 29.975 20.336 1.888 1.00 13.68 124 GLU A C 1
ATOM 756 O O . GLU A 1 99 ? 29.076 19.591 1.516 1.00 12.79 124 GLU A O 1
ATOM 762 N N . MET A 1 100 ? 30.914 19.952 2.740 1.00 12.87 125 MET A N 1
ATOM 763 C CA . MET A 1 100 ? 30.908 18.617 3.352 1.00 13.08 125 MET A CA 1
ATOM 764 C C . MET A 1 100 ? 29.678 18.410 4.213 1.00 12.27 125 MET A C 1
ATOM 765 O O . MET A 1 100 ? 29.097 17.318 4.214 1.00 13.18 125 MET A O 1
ATOM 770 N N . PHE A 1 101 ? 29.311 19.451 4.965 1.00 12.17 126 PHE A N 1
ATOM 771 C CA . PHE A 1 101 ? 28.156 19.416 5.851 1.00 11.16 126 PHE A CA 1
ATOM 772 C C . PHE A 1 101 ? 26.895 19.233 5.011 1.00 11.57 126 PHE A C 1
ATOM 773 O O . PHE A 1 101 ? 26.089 18.342 5.289 1.00 11.34 126 PHE A O 1
ATOM 781 N N . ARG A 1 102 ? 26.756 20.041 3.955 1.00 10.99 127 ARG A N 1
ATOM 782 C CA . ARG A 1 102 ? 25.612 19.926 3.036 1.00 11.40 127 ARG A CA 1
ATOM 783 C C . ARG A 1 102 ? 25.502 18.560 2.404 1.00 11.68 127 ARG A C 1
ATOM 784 O O . ARG A 1 102 ? 24.400 18.005 2.315 1.00 12.50 127 ARG A O 1
ATOM 792 N N . LYS A 1 103 ? 26.647 18.024 1.980 1.00 12.11 128 LYS A N 1
ATOM 793 C CA . LYS A 1 103 ? 26.679 16.734 1.316 1.00 12.28 128 LYS A CA 1
ATOM 794 C C . LYS A 1 103 ? 26.240 15.609 2.254 1.00 11.60 128 LYS A C 1
ATOM 795 O O . LYS A 1 103 ? 25.531 14.702 1.840 1.00 10.13 128 LYS A O 1
ATOM 801 N N . PHE A 1 104 ? 26.673 15.687 3.507 1.00 10.70 129 PHE A N 1
ATOM 802 C CA . PHE A 1 104 ? 26.285 14.700 4.512 1.00 11.34 129 PHE A CA 1
ATOM 803 C C . PHE A 1 104 ? 24.779 14.725 4.697 1.00 10.97 129 PHE A C 1
ATOM 804 O O . PHE A 1 104 ? 24.102 13.671 4.670 1.00 11.45 129 PHE A O 1
ATOM 812 N N . ILE A 1 105 ? 24.230 15.923 4.873 1.00 10.44 130 ILE A N 1
ATOM 813 C CA . ILE A 1 105 ? 22.787 16.061 5.071 1.00 10.57 130 ILE A CA 1
ATOM 814 C C . ILE A 1 105 ? 21.997 15.656 3.818 1.00 10.63 130 ILE A C 1
ATOM 815 O O . ILE A 1 105 ? 20.927 15.018 3.933 1.00 11.58 130 ILE A O 1
ATOM 820 N N . ALA A 1 106 ? 22.524 15.961 2.633 1.00 10.67 131 ALA A N 1
ATOM 821 C CA . ALA A 1 106 ? 21.849 15.544 1.389 1.00 11.23 131 ALA A CA 1
ATOM 822 C C . ALA A 1 106 ? 21.848 14.025 1.256 1.00 11.36 131 ALA A C 1
ATOM 823 O O . ALA A 1 106 ? 20.844 13.440 0.820 1.00 12.28 131 ALA A O 1
ATOM 825 N N . ASN A 1 107 ? 22.960 13.400 1.634 1.00 11.93 132 ASN A N 1
ATOM 826 C CA . ASN A 1 107 ? 23.100 11.944 1.534 1.00 12.18 132 ASN A CA 1
ATOM 827 C C . ASN A 1 107 ? 22.276 11.167 2.540 1.00 12.07 132 ASN A C 1
ATOM 828 O O . ASN A 1 107 ? 21.726 10.102 2.203 1.00 13.39 132 ASN A O 1
ATOM 833 N N . TYR A 1 108 ? 22.216 11.651 3.779 1.00 11.93 133 TYR A N 1
ATOM 834 C CA . TYR A 1 108 ? 21.667 10.831 4.875 1.00 11.67 133 TYR A CA 1
ATOM 835 C C . TYR A 1 108 ? 20.534 11.459 5.654 1.00 12.23 133 TYR A C 1
ATOM 836 O O . TYR A 1 108 ? 19.780 10.765 6.340 1.00 12.88 133 TYR A O 1
ATOM 845 N N . GLY A 1 109 ? 20.418 12.777 5.557 1.00 12.67 134 GLY A N 1
ATOM 846 C CA . GLY A 1 109 ? 19.439 13.520 6.356 1.00 13.66 134 GLY A CA 1
ATOM 847 C C . GLY A 1 109 ? 18.256 13.990 5.533 1.00 15.12 134 GLY A C 1
ATOM 848 O O . GLY A 1 109 ? 17.866 13.333 4.555 1.00 14.82 134 GLY A O 1
ATOM 849 N N . ASP A 1 110 ? 17.669 15.117 5.941 1.00 15.92 135 ASP A N 1
ATOM 850 C CA . ASP A 1 110 ? 16.366 15.559 5.392 1.00 16.93 135 ASP A CA 1
ATOM 851 C C . ASP A 1 110 ? 16.394 17.015 4.965 1.00 17.77 135 ASP A C 1
ATOM 852 O O . ASP A 1 110 ? 17.019 17.865 5.644 1.00 17.75 135 ASP A O 1
ATOM 857 N N . PRO A 1 111 ? 15.731 17.313 3.822 1.00 18.02 136 PRO A N 1
ATOM 858 C CA . PRO A 1 111 ? 15.790 18.651 3.228 1.00 18.96 136 PRO A CA 1
ATOM 859 C C . PRO A 1 111 ? 15.080 19.741 4.034 1.00 19.40 136 PRO A C 1
ATOM 860 O O . PRO A 1 111 ? 15.416 20.918 3.894 1.00 20.17 136 PRO A O 1
ATOM 864 N N . SER A 1 112 ? 14.125 19.347 4.870 1.00 18.89 137 SER A N 1
ATOM 865 C CA . SER A 1 112 ? 13.396 20.284 5.705 1.00 19.54 137 SER A CA 1
ATOM 866 C C . SER A 1 112 ? 14.200 20.798 6.917 1.00 19.21 137 SER A C 1
ATOM 867 O O . SER A 1 112 ? 13.809 21.786 7.537 1.00 19.98 137 SER A O 1
ATOM 870 N N . TRP A 1 113 ? 15.307 20.141 7.261 1.00 18.74 138 TRP A N 1
ATOM 871 C CA . TRP A 1 113 ? 16.061 20.507 8.475 1.00 17.71 138 TRP A CA 1
ATOM 872 C C . TRP A 1 113 ? 16.773 21.838 8.378 1.00 17.29 138 TRP A C 1
ATOM 873 O O . TRP A 1 113 ? 17.277 22.207 7.331 1.00 18.40 138 TRP A O 1
ATOM 884 N N . ILE A 1 114 ? 16.865 22.540 9.504 1.00 15.10 139 ILE A N 1
ATOM 885 C CA . ILE A 1 114 ? 17.673 23.751 9.584 1.00 14.40 139 ILE A CA 1
ATOM 886 C C . ILE A 1 114 ? 19.124 23.302 9.769 1.00 13.44 139 ILE A C 1
ATOM 887 O O . ILE A 1 114 ? 19.380 22.388 10.530 1.00 13.76 139 ILE A O 1
ATOM 892 N N . MET A 1 115 ? 20.059 23.927 9.064 1.00 13.69 140 MET A N 1
ATOM 893 C CA . MET A 1 115 ? 21.480 23.582 9.187 1.00 13.61 140 MET A CA 1
ATOM 894 C C . MET A 1 115 ? 22.225 24.767 9.826 1.00 13.16 140 MET A C 1
ATOM 895 O O . MET A 1 115 ? 22.068 25.923 9.426 1.00 12.95 140 MET A O 1
ATOM 900 N N . VAL A 1 116 ? 23.030 24.473 10.840 1.00 12.66 141 VAL A N 1
ATOM 901 C CA . VAL A 1 116 ? 23.716 25.502 11.617 1.00 12.73 141 VAL A CA 1
ATOM 902 C C . VAL A 1 116 ? 25.158 25.056 11.763 1.00 12.28 141 VAL A C 1
ATOM 903 O O . VAL A 1 116 ? 25.409 23.871 11.908 1.00 13.19 141 VAL A O 1
ATOM 907 N N . MET A 1 117 ? 26.102 25.985 11.684 1.00 12.35 142 MET A N 1
ATOM 908 C CA . MET A 1 117 ? 27.483 25.658 12.039 1.00 12.52 142 MET A CA 1
ATOM 909 C C . MET A 1 117 ? 27.822 26.441 13.306 1.00 13.44 142 MET A C 1
ATOM 910 O O . MET A 1 117 ? 27.470 27.634 13.423 1.00 15.04 142 MET A O 1
ATOM 915 N N . ASP A 1 118 ? 28.423 25.764 14.284 1.00 12.74 143 ASP A N 1
ATOM 916 C CA . ASP A 1 118 ? 28.703 26.375 15.589 1.00 12.24 143 ASP A CA 1
ATOM 917 C C . ASP A 1 118 ? 30.176 26.663 15.739 1.00 12.81 143 ASP A C 1
ATOM 918 O O . ASP A 1 118 ? 31.018 25.885 15.302 1.00 13.54 143 ASP A O 1
ATOM 923 N N . ASP A 1 119 ? 30.471 27.772 16.409 1.00 11.88 144 ASP A N 1
ATOM 924 C CA . ASP A 1 119 ? 31.844 28.175 16.679 1.00 11.44 144 ASP A CA 1
ATOM 925 C C . ASP A 1 119 ? 32.347 27.698 18.049 1.00 10.74 144 ASP A C 1
ATOM 926 O O . ASP A 1 119 ? 33.386 28.163 18.512 1.00 10.07 144 ASP A O 1
ATOM 931 N N . GLY A 1 120 ? 31.626 26.775 18.686 1.00 10.20 145 GLY A N 1
ATOM 932 C CA . GLY A 1 120 ? 31.958 26.324 20.045 1.00 10.54 145 GLY A CA 1
ATOM 933 C C . GLY A 1 120 ? 31.047 26.934 21.106 1.00 10.92 145 GLY A C 1
ATOM 934 O O . GLY A 1 120 ? 30.952 26.402 22.213 1.00 10.68 145 GLY A O 1
ATOM 935 N N . SER A 1 121 ? 30.387 28.059 20.776 1.00 11.30 146 SER A N 1
ATOM 936 C CA . SER A 1 121 ? 29.413 28.703 21.695 1.00 11.57 146 SER A CA 1
ATOM 937 C C . SER A 1 121 ? 28.292 27.788 22.159 1.00 10.37 146 SER A C 1
ATOM 938 O O . SER A 1 121 ? 27.939 27.765 23.351 1.00 9.82 146 SER A O 1
ATOM 941 N N . LEU A 1 122 ? 27.714 27.049 21.217 1.00 10.39 147 LEU A N 1
ATOM 942 C CA . LEU A 1 122 ? 26.565 26.204 21.552 1.00 9.70 147 LEU A CA 1
ATOM 943 C C . LEU A 1 122 ? 27.052 24.926 22.220 1.00 10.12 147 LEU A C 1
ATOM 944 O O . LEU A 1 122 ? 26.362 24.366 23.080 1.00 9.86 147 LEU A O 1
ATOM 949 N N . VAL A 1 123 ? 28.248 24.480 21.826 1.00 10.19 148 VAL A N 1
ATOM 950 C CA . VAL A 1 123 ? 28.887 23.344 22.508 1.00 10.34 148 VAL A CA 1
ATOM 951 C C . VAL A 1 123 ? 29.025 23.646 23.999 1.00 9.71 148 VAL A C 1
ATOM 952 O O . VAL A 1 123 ? 28.695 22.812 24.862 1.00 9.37 148 VAL A O 1
ATOM 956 N N . GLU A 1 124 ? 29.494 24.845 24.312 1.00 9.37 149 GLU A N 1
ATOM 957 C CA . GLU A 1 124 ? 29.631 25.270 25.695 1.00 9.66 149 GLU A CA 1
ATOM 958 C C . GLU A 1 124 ? 28.267 25.437 26.356 1.00 9.31 149 GLU A C 1
ATOM 959 O O . GLU A 1 124 ? 28.050 24.964 27.483 1.00 9.78 149 GLU A O 1
ATOM 965 N N . LYS A 1 125 ? 27.346 26.100 25.659 1.00 8.96 150 LYS A N 1
ATOM 966 C CA . LYS A 1 125 ? 26.007 26.362 26.217 1.00 9.69 150 LYS A CA 1
ATOM 967 C C . LYS A 1 125 ? 25.299 25.077 26.652 1.00 9.86 150 LYS A C 1
ATOM 968 O O . LYS A 1 125 ? 24.735 25.012 27.741 1.00 11.20 150 LYS A O 1
ATOM 974 N N . PHE A 1 126 ? 25.315 24.072 25.788 1.00 9.33 151 PHE A N 1
ATOM 975 C CA . PHE A 1 126 ? 24.549 22.851 26.018 1.00 10.43 151 PHE A CA 1
ATOM 976 C C . PHE A 1 126 ? 25.371 21.699 26.583 1.00 10.52 151 PHE A C 1
ATOM 977 O O . PHE A 1 126 ? 24.906 20.558 26.622 1.00 12.05 151 PHE A O 1
ATOM 985 N N . ASN A 1 127 ? 26.574 22.003 27.048 1.00 10.15 152 ASN A N 1
ATOM 986 C CA . ASN A 1 127 ? 27.377 20.980 27.730 1.00 10.36 152 ASN A CA 1
ATOM 987 C C . ASN A 1 127 ? 27.523 19.726 26.869 1.00 10.09 152 ASN A C 1
ATOM 988 O O . ASN A 1 127 ? 27.371 18.588 27.338 1.00 11.03 152 ASN A O 1
ATOM 993 N N . VAL A 1 128 ? 27.841 19.957 25.606 1.00 9.26 153 VAL A N 1
ATOM 994 C CA . VAL A 1 128 ? 27.839 18.889 24.588 1.00 9.46 153 VAL A CA 1
ATOM 995 C C . VAL A 1 128 ? 28.996 17.923 24.844 1.00 9.94 153 VAL A C 1
ATOM 996 O O . VAL A 1 128 ? 30.154 18.345 24.961 1.00 9.67 153 VAL A O 1
ATOM 1000 N N . ARG A 1 129 ? 28.670 16.637 24.918 1.00 8.97 154 ARG A N 1
ATOM 1001 C CA . ARG A 1 129 ? 29.619 15.618 25.395 1.00 10.09 154 ARG A CA 1
ATOM 1002 C C . ARG A 1 129 ? 30.284 14.791 24.286 1.00 9.67 154 ARG A C 1
ATOM 1003 O O . ARG A 1 129 ? 31.175 13.996 24.569 1.00 9.34 154 ARG A O 1
ATOM 1011 N N . SER A 1 130 ? 29.862 14.972 23.033 1.00 10.03 155 SER A N 1
ATOM 1012 C CA . SER A 1 130 ? 30.382 14.138 21.918 1.00 9.63 155 SER A CA 1
ATOM 1013 C C . SER A 1 130 ? 30.029 14.760 20.580 1.00 10.26 155 SER A C 1
ATOM 1014 O O . SER A 1 130 ? 29.332 15.783 20.537 1.00 10.25 155 SER A O 1
ATOM 1017 N N . ILE A 1 131 ? 30.515 14.150 19.499 1.00 9.15 156 ILE A N 1
ATOM 1018 C CA . ILE A 1 131 ? 30.180 14.604 18.145 1.00 10.06 156 ILE A CA 1
ATOM 1019 C C . ILE A 1 131 ? 28.901 13.963 17.586 1.00 9.48 156 ILE A C 1
ATOM 1020 O O . ILE A 1 131 ? 28.643 14.037 16.391 1.00 9.69 156 ILE A O 1
ATOM 1025 N N . ASP A 1 132 ? 28.108 13.340 18.453 1.00 9.32 157 ASP A N 1
ATOM 1026 C CA . ASP A 1 132 ? 26.788 12.828 18.069 1.00 9.71 157 ASP A CA 1
ATOM 1027 C C . ASP A 1 132 ? 25.918 12.963 19.309 1.00 9.51 157 ASP A C 1
ATOM 1028 O O . ASP A 1 132 ? 25.669 11.998 20.039 1.00 9.75 157 ASP A O 1
ATOM 1033 N N . TYR A 1 133 ? 25.449 14.182 19.541 1.00 9.39 158 TYR A N 1
ATOM 1034 C CA . TYR A 1 133 ? 24.824 14.524 20.814 1.00 9.37 158 TYR A CA 1
ATOM 1035 C C . TYR A 1 133 ? 23.508 15.202 20.534 1.00 9.44 158 TYR A C 1
ATOM 1036 O O . TYR A 1 133 ? 23.418 16.041 19.650 1.00 9.60 158 TYR A O 1
ATOM 1045 N N . ILE A 1 134 ? 22.490 14.839 21.309 1.00 9.65 159 ILE A N 1
ATOM 1046 C CA . ILE A 1 134 ? 21.114 15.249 21.053 1.00 10.31 159 ILE A CA 1
ATOM 1047 C C . ILE A 1 134 ? 20.589 16.038 22.251 1.00 9.67 159 ILE A C 1
ATOM 1048 O O . ILE A 1 134 ? 20.765 15.614 23.397 1.00 10.93 159 ILE A O 1
ATOM 1053 N N . VAL A 1 135 ? 20.010 17.210 21.996 1.00 9.84 160 VAL A N 1
ATOM 1054 C CA . VAL A 1 135 ? 19.193 17.919 23.004 1.00 10.04 160 VAL A CA 1
ATOM 1055 C C . VAL A 1 135 ? 17.763 18.044 22.474 1.00 10.59 160 VAL A C 1
ATOM 1056 O O . VAL A 1 135 ? 17.543 18.602 21.393 1.00 11.13 160 VAL A O 1
ATOM 1060 N N . ILE A 1 136 ? 16.791 17.537 23.231 1.00 10.27 161 ILE A N 1
ATOM 1061 C CA . ILE A 1 136 ? 15.379 17.691 22.847 1.00 10.62 161 ILE A CA 1
ATOM 1062 C C . ILE A 1 136 ? 14.706 18.660 23.810 1.00 11.39 161 ILE A C 1
ATOM 1063 O O . ILE A 1 136 ? 14.802 18.477 25.026 1.00 11.66 161 ILE A O 1
ATOM 1068 N N . MET A 1 137 ? 14.069 19.694 23.255 1.00 11.86 162 MET A N 1
ATOM 1069 C CA . MET A 1 137 ? 13.393 20.732 24.042 1.00 13.28 162 MET A CA 1
ATOM 1070 C C . MET A 1 137 ? 11.962 20.934 23.543 1.00 13.32 162 MET A C 1
ATOM 1071 O O . MET A 1 137 ? 11.669 20.683 22.377 1.00 13.17 162 MET A O 1
ATOM 1076 N N . ASP A 1 138 ? 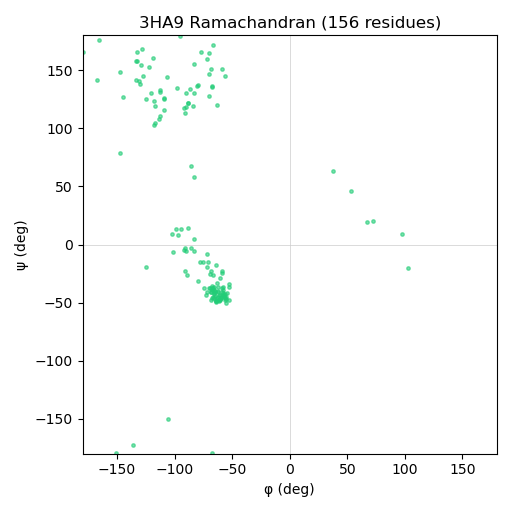11.086 21.411 24.426 1.00 14.03 163 ASP A N 1
ATOM 1077 C CA . ASP A 1 138 ? 9.773 21.906 24.005 1.00 15.04 163 ASP A CA 1
ATOM 1078 C C . ASP A 1 138 ? 9.827 23.430 23.811 1.00 15.88 163 ASP A C 1
ATOM 1079 O O . ASP A 1 138 ? 10.873 24.032 23.999 1.00 16.90 163 ASP A O 1
ATOM 1084 N N . LYS A 1 139 ? 8.726 24.067 23.414 1.00 17.22 164 LYS A N 1
ATOM 1085 C CA . LYS A 1 139 ? 8.798 25.504 23.125 1.00 18.40 164 LYS A CA 1
ATOM 1086 C C . LYS A 1 139 ? 8.969 26.411 24.359 1.00 18.89 164 LYS A C 1
ATOM 1087 O O . LYS A 1 139 ? 9.354 27.578 24.226 1.00 19.72 164 LYS A O 1
ATOM 1093 N N . SER A 1 140 ? 8.720 25.858 25.546 1.00 19.06 165 SER A N 1
ATOM 1094 C CA . SER A 1 140 ? 8.991 26.548 26.812 1.00 19.02 165 SER A CA 1
ATOM 1095 C C . SER A 1 140 ? 10.456 26.408 27.254 1.00 18.83 165 SER A C 1
ATOM 1096 O O . SER A 1 140 ? 10.852 26.875 28.335 1.00 19.42 165 SER A O 1
ATOM 1099 N N . SER A 1 141 ? 11.259 25.789 26.399 1.00 18.12 166 SER A N 1
ATOM 1100 C CA . SER A 1 141 ? 12.669 25.493 26.677 1.00 17.84 166 SER A CA 1
ATOM 1101 C C . SER A 1 141 ? 12.884 24.473 27.795 1.00 17.09 166 SER A C 1
ATOM 1102 O O . SER A 1 141 ? 13.990 24.370 28.327 1.00 17.66 166 SER A O 1
ATOM 1105 N N . ASN A 1 142 ? 11.865 23.683 28.124 1.00 15.82 167 ASN A N 1
ATOM 1106 C CA . ASN A 1 142 ? 12.099 22.519 28.967 1.00 14.98 167 ASN A CA 1
ATOM 1107 C C . ASN A 1 142 ? 12.938 21.493 28.222 1.00 14.45 167 ASN A C 1
ATOM 1108 O O . ASN A 1 142 ? 12.684 21.209 27.051 1.00 14.28 167 ASN A O 1
ATOM 1113 N N . VAL A 1 143 ? 13.933 20.935 28.898 1.00 13.49 168 VAL A N 1
ATOM 1114 C CA . VAL A 1 143 ? 14.775 19.910 28.273 1.00 14.10 168 VAL A CA 1
ATOM 1115 C C . VAL A 1 143 ? 14.198 18.544 28.577 1.00 14.06 168 VAL A C 1
ATOM 1116 O O . VAL A 1 143 ? 14.113 18.135 29.741 1.00 14.05 168 VAL A O 1
ATOM 1120 N N . LEU A 1 144 ? 13.802 17.843 27.512 1.00 13.94 169 LEU A N 1
ATOM 1121 C CA . LEU A 1 144 ? 13.160 16.540 27.617 1.00 14.66 169 LEU A CA 1
ATOM 1122 C C . LEU A 1 144 ? 14.172 15.397 27.580 1.00 14.36 169 LEU A C 1
ATOM 1123 O O . LEU A 1 144 ? 13.8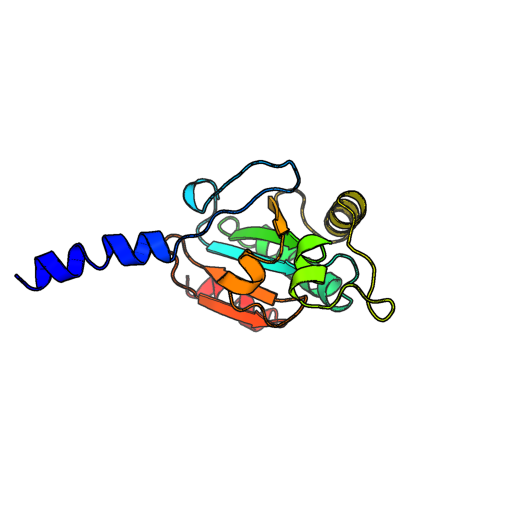94 14.286 28.050 1.00 13.85 169 LEU A O 1
ATOM 1128 N N . TYR A 1 145 ? 15.335 15.677 26.999 1.00 14.20 170 TYR A N 1
ATOM 1129 C CA . TYR A 1 145 ? 16.466 14.752 26.949 1.00 13.83 170 TYR A CA 1
ATOM 1130 C C . TYR A 1 145 ? 17.710 15.512 26.483 1.00 13.94 170 TYR A C 1
ATOM 1131 O O . TYR A 1 145 ? 17.612 16.385 25.609 1.00 13.81 170 TYR A O 1
ATOM 1140 N N . ALA A 1 146 ? 18.864 15.191 27.056 1.00 13.12 171 ALA A N 1
ATOM 1141 C CA . ALA A 1 146 ? 20.142 15.577 26.445 1.00 13.79 171 ALA A CA 1
ATOM 1142 C C . ALA A 1 146 ? 21.145 14.471 26.698 1.00 13.91 171 ALA A C 1
ATOM 1143 O O . ALA A 1 146 ? 21.339 14.051 27.838 1.00 14.75 171 ALA A O 1
ATOM 1145 N N . GLY A 1 147 ? 21.780 13.990 25.638 1.00 13.45 172 GLY A N 1
ATOM 1146 C CA . GLY A 1 147 ? 22.746 12.923 25.800 1.00 12.66 172 GLY A CA 1
ATOM 1147 C C . GLY A 1 147 ? 23.388 12.481 24.510 1.00 13.09 172 GLY A C 1
ATOM 1148 O O . GLY A 1 147 ? 22.917 12.808 23.416 1.00 13.16 172 GLY A O 1
ATOM 1149 N N . THR A 1 148 ? 24.472 11.727 24.645 1.00 12.55 173 THR A N 1
ATOM 1150 C CA . THR A 1 148 ? 25.174 11.185 23.486 1.00 13.05 173 THR A CA 1
ATOM 1151 C C . THR A 1 148 ? 24.454 9.948 22.949 1.00 13.28 173 THR A C 1
ATOM 1152 O O . THR A 1 148 ? 23.984 9.102 23.719 1.00 12.44 173 THR A O 1
ATOM 1156 N N . THR A 1 149 ? 24.351 9.886 21.622 1.00 14.13 174 THR A N 1
ATOM 1157 C CA . THR A 1 149 ? 23.820 8.727 20.893 1.00 14.53 174 THR A CA 1
ATOM 1158 C C . THR A 1 149 ? 22.642 8.026 21.594 1.00 14.91 174 THR A C 1
ATOM 1159 O O . THR A 1 149 ? 22.765 6.857 21.990 1.00 14.50 174 THR A O 1
ATOM 1163 N N . PRO A 1 150 ? 21.505 8.735 21.768 1.00 15.00 175 PRO A N 1
ATOM 1164 C CA . PRO A 1 150 ? 20.334 8.033 22.310 1.00 15.57 175 PRO A CA 1
ATOM 1165 C C . PRO A 1 150 ? 19.793 7.008 21.315 1.00 15.79 175 PRO A C 1
ATOM 1166 O O . PRO A 1 150 ? 19.935 7.192 20.109 1.00 16.29 175 PRO A O 1
ATOM 1170 N N . SER A 1 151 ? 19.174 5.940 21.815 1.00 16.34 176 SER A N 1
ATOM 1171 C CA . SER A 1 151 ? 18.576 4.935 20.945 1.00 16.57 176 SER A CA 1
ATOM 1172 C C . SER A 1 151 ? 17.241 5.413 20.373 1.00 16.70 176 SER A C 1
ATOM 1173 O O . SER A 1 151 ? 16.664 6.382 20.869 1.00 16.36 176 SER A O 1
ATOM 1176 N N . LEU A 1 152 ? 16.747 4.723 19.339 1.00 17.00 177 LEU A N 1
ATOM 1177 C CA . LEU A 1 152 ? 15.431 5.035 18.762 1.00 16.98 177 LEU A CA 1
ATOM 1178 C C . LEU A 1 152 ? 14.333 4.943 19.822 1.00 17.33 177 LEU A C 1
ATOM 1179 O O . LEU A 1 152 ? 13.441 5.794 19.876 1.00 16.70 177 LEU A O 1
ATOM 1184 N N . GLY A 1 153 ? 14.406 3.895 20.645 1.00 18.22 178 GLY A N 1
ATOM 1185 C CA . GLY A 1 153 ? 13.476 3.692 21.747 1.00 18.95 178 GLY A CA 1
ATOM 1186 C C . GLY A 1 153 ? 13.425 4.868 22.706 1.00 19.88 178 GLY A C 1
ATOM 1187 O O . GLY A 1 153 ? 12.340 5.287 23.127 1.00 19.44 178 GLY A O 1
ATOM 1188 N N . GLU A 1 154 ? 14.602 5.411 23.035 1.00 20.52 179 GLU A N 1
ATOM 1189 C CA . GLU A 1 154 ? 14.703 6.560 23.939 1.00 21.08 179 GLU A CA 1
ATOM 1190 C C . GLU A 1 154 ? 14.070 7.796 23.318 1.00 21.23 179 GLU A C 1
ATOM 1191 O O . GLU A 1 154 ? 13.293 8.497 23.975 1.00 21.31 179 GLU A O 1
ATOM 1197 N N . LEU A 1 155 ? 14.386 8.047 22.047 1.00 20.83 180 LEU A N 1
ATOM 1198 C CA . LEU A 1 155 ? 13.840 9.198 21.333 1.00 20.95 180 LEU A CA 1
ATOM 1199 C C . LEU A 1 155 ? 12.309 9.108 21.240 1.00 21.26 180 LEU A C 1
ATOM 1200 O O . LEU A 1 155 ? 11.610 10.072 21.549 1.00 21.01 180 LEU A O 1
ATOM 1205 N N . GLU A 1 156 ? 11.803 7.940 20.836 1.00 21.84 181 GLU A N 1
ATOM 1206 C CA . GLU A 1 156 ? 10.361 7.699 20.749 1.00 22.52 181 GLU A CA 1
ATOM 1207 C C . GLU A 1 156 ? 9.660 7.977 22.077 1.00 22.24 181 GLU A C 1
ATOM 1208 O O . GLU A 1 156 ? 8.648 8.689 22.113 1.00 22.50 181 GLU A O 1
ATOM 1214 N N . SER A 1 157 ? 10.203 7.402 23.149 1.00 22.31 182 SER A N 1
ATOM 1215 C CA A SER A 1 157 ? 9.649 7.580 24.491 0.50 22.20 182 SER A CA 1
ATOM 1216 C CA B SER A 1 157 ? 9.649 7.581 24.490 0.50 22.24 182 SER A CA 1
ATOM 1217 C C . SER A 1 157 ? 9.529 9.060 24.839 1.00 22.15 182 SER A C 1
ATOM 1218 O O . SER A 1 157 ? 8.512 9.499 25.368 1.00 22.05 182 SER A O 1
ATOM 1223 N N . VAL A 1 158 ? 10.577 9.825 24.527 1.00 21.96 183 VAL A N 1
ATOM 1224 C CA . VAL A 1 158 ? 10.592 11.258 24.799 1.00 21.69 183 VAL A CA 1
ATOM 1225 C C . VAL A 1 158 ? 9.510 12.003 23.985 1.00 22.36 183 VAL A C 1
ATOM 1226 O O . VAL A 1 158 ? 8.728 12.773 24.548 1.00 22.09 183 VAL A O 1
ATOM 1230 N N . ILE A 1 159 ? 9.452 11.753 22.676 1.00 22.93 184 ILE A N 1
ATOM 1231 C CA . ILE A 1 159 ? 8.500 12.425 21.780 1.00 23.75 184 ILE A CA 1
ATOM 1232 C C . ILE A 1 159 ? 7.048 12.100 22.159 1.00 24.06 184 ILE A C 1
ATOM 1233 O O . ILE A 1 159 ? 6.167 12.958 22.070 1.00 24.18 184 ILE A O 1
ATOM 1238 N N . LYS A 1 160 ? 6.823 10.864 22.596 1.00 24.79 185 LYS A N 1
ATOM 1239 C CA . LYS A 1 160 ? 5.484 10.392 22.951 1.00 25.43 185 LYS A CA 1
ATOM 1240 C C . LYS A 1 160 ? 4.968 11.081 24.215 1.00 26.11 185 LYS A C 1
ATOM 1241 O O . LYS A 1 160 ? 3.795 11.455 24.285 1.00 26.33 185 LYS A O 1
ATOM 1243 N N . SER A 1 161 ? 5.850 11.261 25.200 1.00 26.84 186 SER A N 1
ATOM 1244 C CA . SER A 1 161 ? 5.490 11.945 26.449 1.00 27.37 186 SER A CA 1
ATOM 1245 C C . SER A 1 161 ? 5.025 13.383 26.197 1.00 27.78 186 SER A C 1
ATOM 1246 O O . SER A 1 161 ? 4.210 13.9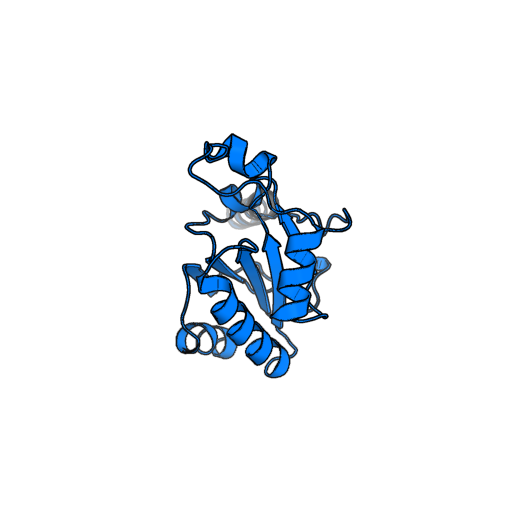27 26.952 1.00 27.85 186 SER A O 1
ATOM 1249 N N . VAL A 1 162 ? 5.537 13.985 25.129 1.00 27.96 187 VAL A N 1
ATOM 1250 C CA . VAL A 1 162 ? 5.140 15.326 24.718 1.00 28.41 187 VAL A CA 1
ATOM 1251 C C . VAL A 1 162 ? 4.383 15.268 23.387 1.00 28.53 187 VAL A C 1
ATOM 1252 O O . VAL A 1 162 ? 3.321 15.871 23.231 1.00 28.65 187 VAL A O 1
#

CATH classification: 3.40.30.10

Radius of gyration: 16.47 Å; Cα contacts (8 Å, |Δi|>4): 235; chains: 1; bounding box: 42×37×46 Å

Sequence (161 aa):
NAPRAAGHSSEEVLEREASFSLTTTIDGEVISLNNVGGDVVILWFMAAWCPSCVYMADLLDRLTEKYREISVIAIDFWTAEALKALGLNKPGYPPPDTPEMFRKFIANYGDPSWIMVMDDGSLVEKFNVRSIDYIVIMDKSSNVLYAGTTPSLGELESSVIKSV

InterPro domains:
  IPR000866 Alkyl hydroperoxide reductase subunit C/ Thiol specific antioxidant [PF00578] (44-109)
  IPR013766 Thioredoxin domain [PS51352] (36-189)
  IPR036249 Thioredoxin-like superfamily [SSF52833] (44-189)
  IPR050553 Thioredoxin family ResA/DsbE subfamily [PTHR42852] (44-173)